Protein AF-A0AAV4JVH3-F1 (afdb_monomer)

Secondary structure (DSSP, 8-state):
------GGGSS-HHHHHHTGGGSTTEEEEE-TTS-EEEEE-SS----SSS--EEHHHHHHHSS-HHHHTT-

Organism: NCBI:txid1093978

Mean predicted aligned error: 3.34 Å

Solvent-accessible surface area (backbone atoms only — not comparable to full-atom values): 4563 Å² total; per-residue (Å²): 131,91,89,81,86,54,84,92,68,76,62,59,67,66,50,43,53,76,46,57,53,70,43,86,56,31,29,32,28,56,37,92,87,70,48,78,46,74,51,75,48,98,71,75,71,95,37,92,64,37,62,64,36,50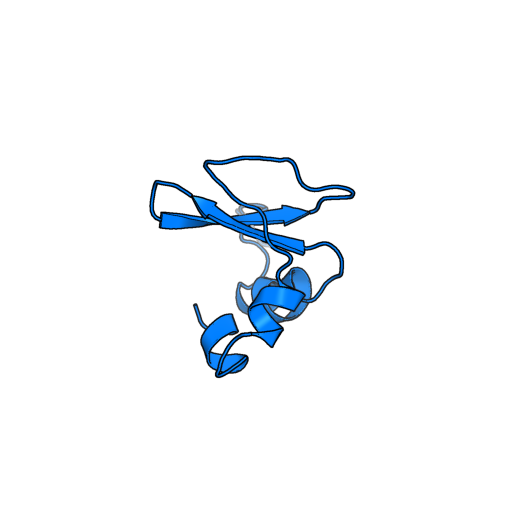,38,67,60,55,48,71,70,43,96,43,58,69,64,62,68,71,108

pLDDT: mean 93.95, std 4.87, range [60.97, 97.81]

Sequence (71 aa):
AALHLHEPAIASMDWLVKNLTYRPNIYMCTDKQGLILINTFQTPPSDPDCPWKLVSTERAKAQSIEEFDHT

Nearest PDB structures (foldseek):
  3lgg-assembly1_B  TM=9.155E-01  e=2.693E-05  Homo sapiens
  4mml-assembly1_A  TM=3.277E-01  e=2.009E+00  Pseudomonas aeruginosa PAO1
  7oh8-assembly1_B  TM=3.781E-01  e=3.172E+00  Neisseria meningitidis
  6gwk-assembly3_O  TM=3.898E-01  e=5.345E+00  Caulobacter vibrioides CB15
  6tfi-assembly2_B  TM=2.863E-01  e=2.144E+00  Homo sapiens

Foldseek 3Di:
DPPDDDVVPPDDLCCCLVPVLPDPQWWWFQFPVRDIDIDGDPDDDPDPRGRIDRSVVVCVVDPDNVVVSVD

Structure (mmCIF, N/CA/C/O backbone):
data_AF-A0AAV4JVH3-F1
#
_entry.id   AF-A0AAV4JVH3-F1
#
loop_
_atom_site.group_PDB
_atom_site.id
_atom_site.type_symbol
_atom_site.label_atom_id
_atom_site.label_alt_id
_atom_site.label_comp_id
_atom_site.label_asym_id
_atom_site.label_entity_id
_atom_site.label_seq_id
_atom_site.pdbx_PDB_ins_code
_atom_site.Cartn_x
_atom_site.Cartn_y
_atom_site.Cartn_z
_atom_site.occupancy
_atom_site.B_iso_or_equiv
_atom_site.auth_seq_id
_atom_site.auth_comp_id
_atom_site.auth_asym_id
_atom_site.auth_atom_id
_atom_site.pdbx_PDB_model_num
ATOM 1 N N . ALA A 1 1 ? 13.313 -3.024 -30.443 1.00 83.88 1 ALA A N 1
ATOM 2 C CA . ALA A 1 1 ? 14.022 -3.129 -29.150 1.00 83.88 1 ALA A CA 1
ATOM 3 C C . ALA A 1 1 ? 13.619 -1.949 -28.275 1.00 83.88 1 ALA A C 1
ATOM 5 O O . ALA A 1 1 ? 13.390 -0.880 -28.829 1.00 83.88 1 ALA A O 1
ATOM 6 N N . ALA A 1 2 ? 13.521 -2.128 -26.955 1.00 90.12 2 ALA A N 1
ATOM 7 C CA . ALA A 1 2 ? 13.438 -1.005 -26.024 1.00 90.12 2 ALA A CA 1
ATOM 8 C C . ALA A 1 2 ? 14.868 -0.533 -25.733 1.00 90.12 2 ALA A C 1
ATOM 10 O O . ALA A 1 2 ? 15.673 -1.312 -25.230 1.00 90.12 2 ALA A O 1
ATOM 11 N N . LEU A 1 3 ? 15.201 0.691 -26.146 1.00 95.75 3 LEU A N 1
ATOM 12 C CA . LEU A 1 3 ? 16.584 1.184 -26.143 1.00 95.75 3 LEU A CA 1
ATOM 13 C C . LEU A 1 3 ? 16.946 1.964 -24.871 1.00 95.75 3 LEU A C 1
ATOM 15 O O . LEU A 1 3 ? 18.121 2.137 -24.574 1.00 95.75 3 LEU A O 1
ATOM 19 N N . HIS A 1 4 ? 15.939 2.418 -24.124 1.00 95.19 4 HIS A N 1
ATOM 20 C CA . HIS A 1 4 ? 16.109 3.127 -22.861 1.00 95.19 4 HIS A CA 1
ATOM 21 C C . HIS A 1 4 ? 14.910 2.854 -21.955 1.00 95.19 4 HIS A C 1
ATOM 23 O O . HIS A 1 4 ? 13.775 3.145 -22.330 1.00 95.19 4 HIS A O 1
ATOM 29 N N . LEU A 1 5 ? 15.161 2.274 -20.784 1.00 94.94 5 LEU A N 1
ATOM 30 C CA . LEU A 1 5 ? 14.166 1.961 -19.762 1.00 94.94 5 LEU A CA 1
ATOM 31 C C . LEU A 1 5 ? 14.776 2.227 -18.387 1.00 94.94 5 LEU A C 1
ATOM 33 O O . LEU A 1 5 ? 15.984 2.095 -18.199 1.00 94.94 5 LEU A O 1
ATOM 37 N N . HIS A 1 6 ? 13.925 2.553 -17.423 1.00 94.56 6 HIS A N 1
ATOM 38 C CA . HIS A 1 6 ? 14.308 2.648 -16.022 1.00 94.56 6 HIS A CA 1
ATOM 39 C C . HIS A 1 6 ? 13.706 1.459 -15.280 1.00 94.56 6 HIS A C 1
ATOM 41 O O . HIS A 1 6 ? 12.490 1.286 -15.312 1.00 94.56 6 HIS A O 1
ATOM 47 N N . GLU A 1 7 ? 14.544 0.663 -14.610 1.00 87.88 7 GLU A N 1
ATOM 48 C CA . GLU A 1 7 ? 14.144 -0.571 -13.914 1.00 87.88 7 GLU A CA 1
ATOM 49 C C . GL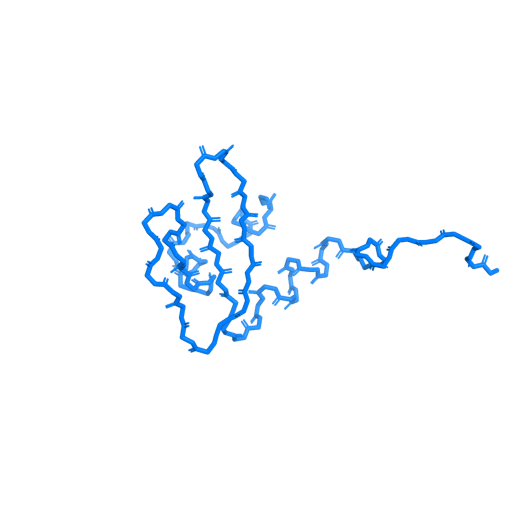U A 1 7 ? 12.862 -0.465 -13.063 1.00 87.88 7 GLU A C 1
ATOM 51 O O . GLU A 1 7 ? 12.008 -1.336 -13.217 1.00 87.88 7 GLU A O 1
ATOM 56 N N . PRO A 1 8 ? 12.632 0.573 -12.229 1.00 85.94 8 PRO A N 1
ATOM 57 C CA . PRO A 1 8 ? 11.418 0.629 -11.407 1.00 85.94 8 PRO A CA 1
ATOM 58 C C . PRO A 1 8 ? 10.134 0.927 -12.200 1.00 85.94 8 PRO A C 1
ATOM 60 O O . PRO A 1 8 ? 9.043 0.746 -11.672 1.00 85.94 8 PRO A O 1
ATOM 63 N N . ALA A 1 9 ? 10.243 1.380 -13.453 1.00 88.81 9 ALA A N 1
ATOM 64 C CA . ALA A 1 9 ? 9.122 1.857 -14.267 1.00 88.81 9 ALA A CA 1
ATOM 65 C C . ALA A 1 9 ? 8.793 0.935 -15.455 1.00 88.81 9 ALA A C 1
ATOM 67 O O . ALA A 1 9 ? 8.055 1.324 -16.360 1.00 88.81 9 ALA A O 1
ATOM 68 N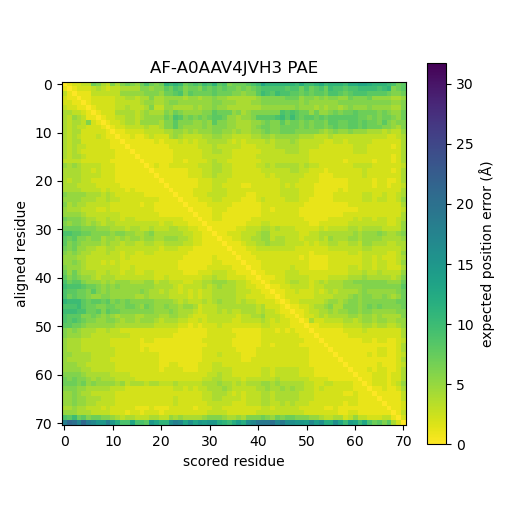 N . ILE A 1 10 ? 9.348 -0.280 -15.485 1.00 93.75 10 ILE A N 1
ATOM 69 C CA . ILE A 1 10 ? 9.077 -1.246 -16.563 1.00 93.75 10 ILE A CA 1
ATOM 70 C C . ILE A 1 10 ? 7.744 -1.987 -16.383 1.00 93.75 10 ILE A C 1
ATOM 72 O O . ILE A 1 10 ? 7.237 -2.568 -17.340 1.00 93.75 10 ILE A O 1
ATOM 76 N N . ALA A 1 11 ? 7.191 -1.991 -15.166 1.00 91.19 11 ALA A N 1
ATOM 77 C CA . ALA A 1 11 ? 5.916 -2.622 -14.832 1.00 91.19 11 ALA A CA 1
ATOM 78 C C . ALA A 1 11 ? 4.807 -1.571 -14.675 1.00 91.19 11 ALA A C 1
ATOM 80 O O . ALA A 1 11 ? 5.069 -0.427 -14.307 1.00 91.19 11 ALA A O 1
ATOM 81 N N . SER A 1 12 ? 3.556 -1.959 -14.938 1.00 93.19 12 SER A N 1
ATOM 82 C CA . SER A 1 12 ? 2.419 -1.056 -14.759 1.00 93.19 12 SER A CA 1
ATOM 83 C C . SER A 1 12 ? 2.105 -0.824 -13.280 1.00 93.19 12 SER A C 1
ATOM 85 O O . SER A 1 12 ? 2.223 -1.731 -12.450 1.00 93.19 12 SER A O 1
ATOM 87 N N . MET A 1 13 ? 1.623 0.379 -12.964 1.00 92.38 13 MET A N 1
ATOM 88 C CA . MET A 1 13 ? 1.140 0.702 -11.619 1.00 92.38 13 MET A CA 1
ATOM 89 C C . MET A 1 13 ? -0.044 -0.179 -11.213 1.00 92.38 13 MET A C 1
ATOM 91 O O . MET A 1 13 ? -0.072 -0.665 -10.089 1.00 92.38 13 MET A O 1
ATOM 95 N N . ASP A 1 14 ? -0.957 -0.485 -12.142 1.00 94.81 14 ASP A N 1
ATOM 96 C CA . ASP A 1 14 ? -2.060 -1.423 -11.894 1.00 94.81 14 ASP A CA 1
ATOM 97 C C . ASP A 1 14 ? -1.560 -2.787 -11.410 1.00 94.81 14 ASP A C 1
ATOM 99 O O . ASP A 1 14 ? -2.128 -3.360 -10.483 1.00 94.81 14 ASP A O 1
ATOM 103 N N . TRP A 1 15 ? -0.478 -3.306 -12.000 1.00 94.06 15 TRP A N 1
ATOM 104 C CA . TRP A 1 15 ? 0.104 -4.566 -11.549 1.00 94.06 15 TRP A CA 1
ATOM 105 C C . TRP A 1 15 ? 0.743 -4.425 -10.163 1.00 94.06 15 TRP A C 1
ATOM 107 O O . TRP A 1 15 ? 0.572 -5.303 -9.319 1.00 94.06 15 TRP A O 1
ATOM 117 N N . LEU A 1 16 ? 1.436 -3.319 -9.884 1.00 93.94 16 LEU A N 1
ATOM 118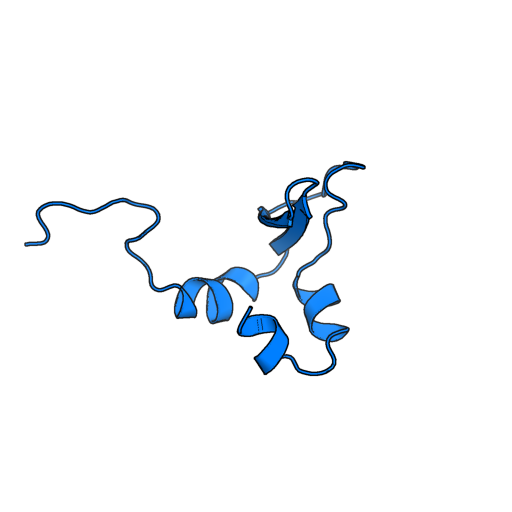 C CA . LEU A 1 16 ? 2.003 -3.077 -8.555 1.00 93.94 16 LEU A CA 1
ATOM 119 C C . LEU A 1 16 ? 0.909 -3.030 -7.484 1.00 93.94 16 LEU A C 1
ATOM 121 O O . LEU A 1 16 ? 0.995 -3.751 -6.489 1.00 93.94 16 LEU A O 1
ATOM 125 N N . VAL A 1 17 ? -0.157 -2.265 -7.707 1.00 95.00 17 VAL A N 1
ATOM 126 C CA . VAL A 1 17 ? -1.238 -2.136 -6.729 1.00 95.00 17 VAL A CA 1
ATOM 127 C C . VAL A 1 17 ? -2.028 -3.437 -6.617 1.00 95.00 17 VAL A C 1
ATOM 129 O O . VAL A 1 17 ? -2.072 -4.025 -5.539 1.00 95.00 17 VAL A O 1
ATOM 132 N N . LYS A 1 18 ? -2.569 -3.961 -7.721 1.00 94.75 18 LYS A N 1
ATOM 133 C CA . LYS A 1 18 ? -3.509 -5.098 -7.702 1.00 94.75 18 LYS A CA 1
ATOM 134 C C . LYS A 1 18 ? -2.844 -6.475 -7.630 1.00 94.75 18 LYS A C 1
ATOM 136 O O . LYS A 1 18 ? -3.536 -7.474 -7.461 1.00 94.75 18 LYS A O 1
ATOM 141 N N . ASN A 1 19 ? -1.516 -6.565 -7.756 1.00 95.44 19 ASN A N 1
ATOM 142 C CA . ASN A 1 19 ? -0.775 -7.819 -7.577 1.00 95.44 19 ASN A CA 1
ATOM 143 C C . ASN A 1 19 ? 0.258 -7.733 -6.454 1.00 95.44 19 ASN A C 1
ATOM 145 O O . ASN A 1 19 ? 0.212 -8.534 -5.521 1.00 95.44 19 ASN A O 1
ATOM 149 N N . LEU A 1 20 ? 1.204 -6.791 -6.531 1.00 94.81 20 LEU A N 1
ATOM 150 C CA . LEU A 1 20 ? 2.330 -6.762 -5.595 1.00 94.81 20 LEU A CA 1
ATOM 151 C C . LE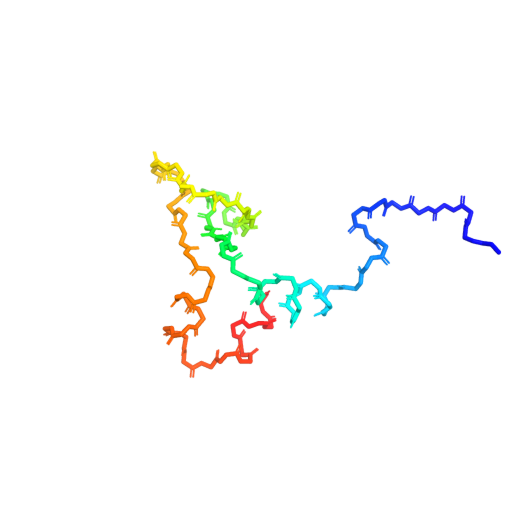U A 1 20 ? 1.863 -6.447 -4.171 1.00 94.81 20 LEU A C 1
ATOM 153 O O . LEU A 1 20 ? 2.239 -7.176 -3.255 1.00 94.81 20 LEU A O 1
ATOM 157 N N . THR A 1 21 ? 0.991 -5.452 -3.977 1.00 96.62 21 THR A N 1
ATOM 158 C CA . THR A 1 21 ? 0.500 -5.094 -2.627 1.00 96.62 21 THR A CA 1
ATOM 159 C C . THR A 1 21 ? -0.517 -6.081 -2.031 1.00 96.62 21 THR A C 1
ATOM 161 O O . THR A 1 21 ? -0.925 -5.942 -0.876 1.00 96.62 21 THR A O 1
ATOM 164 N N . TYR A 1 22 ? -0.919 -7.099 -2.796 1.00 97.12 22 TYR A N 1
ATOM 165 C CA . TYR A 1 22 ? -1.762 -8.205 -2.330 1.00 97.12 22 TYR A CA 1
ATOM 166 C C . TYR A 1 22 ? -0.953 -9.385 -1.772 1.00 97.12 22 TYR A C 1
ATOM 168 O O . TYR A 1 22 ? -1.527 -10.344 -1.254 1.00 97.12 22 TYR A O 1
ATOM 176 N N . ARG A 1 23 ? 0.380 -9.340 -1.867 1.00 97.31 23 ARG A N 1
ATOM 177 C CA . ARG A 1 23 ? 1.259 -10.387 -1.333 1.00 97.31 23 ARG A CA 1
ATOM 178 C C . ARG A 1 23 ? 1.329 -10.332 0.201 1.00 97.31 23 ARG A C 1
ATOM 180 O O . ARG A 1 23 ? 1.075 -9.285 0.799 1.00 97.31 23 ARG A O 1
ATOM 187 N N . PRO A 1 24 ? 1.676 -11.449 0.866 1.00 96.75 24 PRO A N 1
ATOM 188 C CA . PRO A 1 24 ? 1.900 -11.445 2.307 1.00 96.75 24 PRO A CA 1
ATOM 189 C C . PRO A 1 24 ? 3.083 -10.544 2.683 1.00 96.75 24 PRO A C 1
ATOM 191 O O . PRO A 1 24 ? 4.021 -10.378 1.905 1.00 96.75 24 PRO A O 1
ATOM 194 N N . ASN A 1 25 ? 3.057 -10.021 3.911 1.00 96.50 25 ASN A N 1
ATOM 195 C CA . ASN A 1 25 ? 4.137 -9.226 4.508 1.00 96.50 25 ASN A CA 1
ATOM 196 C C . ASN A 1 25 ? 4.490 -7.933 3.752 1.00 96.50 25 ASN A C 1
ATOM 198 O O . ASN A 1 25 ? 5.618 -7.449 3.857 1.00 96.50 25 ASN A O 1
ATOM 202 N N . ILE A 1 26 ? 3.533 -7.362 3.014 1.00 97.62 26 ILE A N 1
ATOM 203 C CA . ILE A 1 26 ? 3.646 -6.000 2.487 1.00 97.62 26 ILE A CA 1
ATOM 204 C C . ILE A 1 26 ? 3.124 -5.025 3.539 1.00 97.62 26 ILE A C 1
ATOM 206 O O . ILE A 1 26 ? 1.983 -5.136 3.997 1.00 97.62 26 ILE A O 1
ATOM 210 N N . TYR A 1 27 ? 3.959 -4.061 3.902 1.00 97.81 27 TYR A N 1
ATOM 211 C CA . TYR A 1 27 ? 3.653 -3.013 4.861 1.00 97.81 27 TYR A CA 1
ATOM 212 C C . TYR A 1 27 ? 3.641 -1.655 4.176 1.00 97.81 27 TYR A C 1
ATOM 214 O O . TYR A 1 27 ? 4.380 -1.427 3.218 1.00 97.81 27 TYR A O 1
ATOM 222 N N . MET A 1 28 ? 2.826 -0.753 4.708 1.00 96.81 28 MET A N 1
ATOM 223 C CA . MET A 1 28 ? 2.780 0.642 4.309 1.00 96.81 28 MET A CA 1
ATOM 224 C C . MET A 1 28 ? 2.816 1.577 5.513 1.00 96.81 28 MET A C 1
ATOM 226 O O . MET A 1 28 ? 2.404 1.211 6.617 1.00 96.81 28 MET A O 1
ATOM 230 N N . CYS A 1 29 ? 3.260 2.802 5.284 1.00 96.38 29 CYS A N 1
ATOM 231 C CA . CYS A 1 29 ? 3.034 3.930 6.176 1.00 96.38 29 CYS A CA 1
ATOM 232 C C . CYS A 1 29 ? 2.878 5.203 5.338 1.00 96.38 29 CYS A C 1
ATOM 234 O O . CYS A 1 29 ? 3.192 5.214 4.147 1.00 96.38 29 CYS A O 1
ATOM 236 N N . THR A 1 30 ? 2.436 6.276 5.981 1.00 95.06 30 THR A N 1
ATOM 237 C CA . THR A 1 30 ? 2.575 7.628 5.445 1.00 95.06 30 THR A CA 1
ATOM 238 C C . THR A 1 30 ? 3.637 8.328 6.275 1.00 95.06 30 THR A C 1
ATOM 240 O O . THR A 1 30 ? 3.503 8.374 7.499 1.00 95.06 30 THR A O 1
ATOM 243 N N . ASP A 1 31 ? 4.695 8.811 5.631 1.00 93.25 31 ASP A N 1
ATOM 244 C CA . ASP A 1 31 ? 5.766 9.522 6.325 1.00 93.25 31 ASP A CA 1
ATOM 245 C C . ASP A 1 31 ? 5.353 10.955 6.712 1.00 93.25 31 ASP A C 1
ATOM 247 O O . ASP A 1 31 ? 4.251 11.432 6.420 1.00 93.25 31 ASP A O 1
ATOM 251 N N . LYS A 1 32 ? 6.264 11.676 7.371 1.00 92.00 32 LYS A N 1
ATOM 252 C CA . LYS A 1 32 ? 6.049 13.071 7.791 1.00 92.00 32 LYS A CA 1
ATOM 253 C C . LYS A 1 32 ? 5.820 14.038 6.627 1.00 92.00 32 LYS A C 1
ATOM 255 O O . LYS A 1 32 ? 5.318 15.138 6.852 1.00 92.00 32 LYS A O 1
ATOM 260 N N . GLN A 1 33 ? 6.216 13.666 5.415 1.00 93.19 33 GLN A N 1
ATOM 261 C CA . GLN A 1 33 ? 6.062 14.454 4.198 1.00 93.19 33 GLN A CA 1
ATOM 262 C C . GLN A 1 33 ? 4.761 14.115 3.454 1.00 93.19 33 GLN A C 1
ATOM 264 O O . GLN A 1 33 ? 4.448 14.764 2.457 1.00 93.19 33 GLN A O 1
ATOM 269 N N . GLY A 1 34 ? 3.983 13.146 3.945 1.00 91.75 34 GLY A N 1
ATOM 270 C CA . GLY A 1 34 ? 2.743 12.705 3.316 1.00 91.75 34 GLY A CA 1
ATOM 271 C C . GLY A 1 34 ? 2.953 11.673 2.207 1.00 91.75 34 GLY A C 1
ATOM 272 O O . GLY A 1 34 ? 2.007 11.378 1.479 1.00 91.75 34 GLY A O 1
ATOM 273 N N . LEU A 1 35 ? 4.161 11.122 2.056 1.00 93.62 35 LEU A N 1
ATOM 274 C CA . LEU A 1 35 ? 4.443 10.101 1.054 1.00 93.62 35 LEU A CA 1
ATOM 275 C C . LEU A 1 35 ? 4.043 8.724 1.572 1.00 93.62 35 LEU A C 1
ATOM 277 O O . LEU A 1 35 ? 4.312 8.367 2.720 1.00 93.62 35 LEU A O 1
ATOM 281 N N . ILE A 1 36 ? 3.424 7.930 0.700 1.00 93.75 36 ILE A N 1
ATOM 282 C CA . ILE A 1 36 ? 3.139 6.526 0.981 1.00 93.75 36 ILE A CA 1
ATOM 283 C C . ILE A 1 36 ? 4.420 5.731 0.749 1.00 93.75 36 ILE A C 1
ATOM 285 O O . ILE A 1 36 ? 4.907 5.622 -0.377 1.00 93.7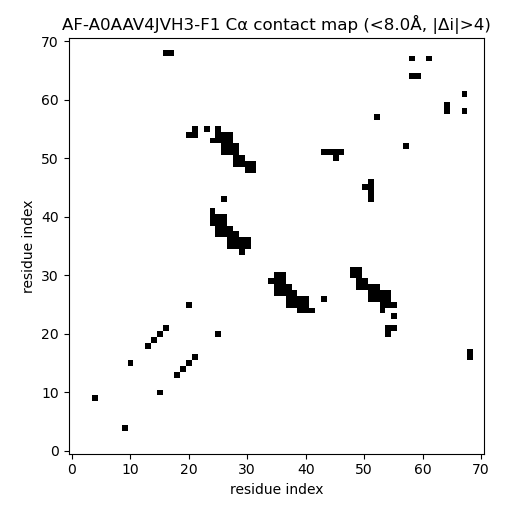5 36 ILE A O 1
ATOM 289 N N . LEU A 1 37 ? 4.950 5.155 1.820 1.00 95.25 37 LEU A N 1
ATOM 290 C CA . LEU A 1 37 ? 6.071 4.231 1.752 1.00 95.25 37 LEU A CA 1
ATOM 291 C C . LEU A 1 37 ? 5.534 2.807 1.780 1.00 95.25 37 LEU A C 1
ATOM 293 O O . LEU A 1 37 ? 4.637 2.496 2.560 1.00 95.25 37 LEU A O 1
ATOM 297 N N . ILE A 1 38 ? 6.102 1.939 0.945 1.00 95.75 38 ILE A N 1
ATOM 298 C CA . ILE A 1 38 ? 5.769 0.515 0.879 1.00 95.75 38 ILE A CA 1
ATOM 299 C C . ILE A 1 38 ? 7.057 -0.276 1.045 1.00 95.75 38 ILE A C 1
ATOM 301 O O . ILE A 1 38 ? 8.060 0.017 0.395 1.00 95.75 38 ILE A O 1
ATOM 305 N N . ASN A 1 39 ? 7.038 -1.286 1.908 1.00 96.06 39 ASN A N 1
ATOM 306 C CA . ASN A 1 39 ? 8.185 -2.163 2.097 1.00 96.06 39 ASN A CA 1
ATOM 307 C C . ASN A 1 39 ? 7.746 -3.557 2.561 1.00 96.06 39 ASN A C 1
ATOM 309 O O . ASN A 1 39 ? 6.598 -3.777 2.949 1.00 96.06 39 ASN A O 1
ATOM 313 N N . THR A 1 40 ? 8.669 -4.510 2.518 1.00 96.44 40 THR A N 1
ATOM 314 C CA . THR A 1 40 ? 8.465 -5.873 3.000 1.00 96.44 40 THR A CA 1
ATOM 315 C C . THR A 1 40 ? 9.288 -6.108 4.251 1.00 96.44 40 THR A C 1
ATOM 317 O O . THR A 1 40 ? 10.481 -5.806 4.265 1.00 96.44 40 THR A O 1
ATOM 320 N N . PHE A 1 41 ? 8.688 -6.709 5.273 1.00 94.75 41 PHE A N 1
ATOM 321 C CA . PHE A 1 41 ? 9.392 -7.037 6.509 1.00 94.75 41 PHE A CA 1
ATOM 322 C C . PHE A 1 41 ? 9.069 -8.456 6.957 1.00 94.75 41 PHE A C 1
ATOM 324 O O . PHE A 1 41 ? 7.939 -8.913 6.822 1.00 94.75 41 PHE A O 1
ATOM 331 N N . GLN A 1 42 ? 10.053 -9.137 7.547 1.00 91.06 42 GLN A N 1
ATOM 332 C CA . GLN A 1 42 ? 9.763 -10.295 8.398 1.00 91.06 42 GLN A CA 1
ATOM 333 C C . GLN A 1 42 ? 9.207 -9.828 9.749 1.00 91.06 42 GLN A C 1
ATOM 335 O O . GLN A 1 42 ? 8.195 -10.341 10.213 1.00 91.06 42 GLN A O 1
ATOM 340 N N . THR A 1 43 ? 9.833 -8.794 10.321 1.00 92.06 43 THR A N 1
ATOM 341 C CA . THR A 1 43 ? 9.371 -8.080 11.514 1.00 92.06 43 THR A CA 1
ATOM 342 C C . THR A 1 43 ? 9.518 -6.581 11.249 1.00 92.06 43 THR A C 1
ATOM 344 O O . THR A 1 43 ? 10.641 -6.142 10.985 1.00 92.06 43 THR A O 1
ATOM 347 N N . PRO A 1 44 ? 8.431 -5.790 11.260 1.00 93.19 44 PRO A N 1
ATOM 348 C CA . PRO A 1 44 ? 8.513 -4.360 10.985 1.00 93.19 44 PRO A CA 1
ATOM 349 C C . PRO A 1 44 ? 9.250 -3.621 12.116 1.00 93.19 44 PRO A C 1
ATOM 351 O O . PRO A 1 44 ? 9.083 -3.977 13.288 1.00 93.19 44 PRO A O 1
ATOM 354 N N . PRO A 1 45 ? 10.061 -2.596 11.799 1.00 93.75 45 PRO A N 1
ATOM 355 C CA . PRO A 1 45 ? 10.732 -1.798 12.814 1.00 93.75 45 PRO A CA 1
ATOM 356 C C . PRO A 1 45 ? 9.726 -0.938 13.586 1.00 93.75 45 PRO A C 1
ATOM 358 O O . PRO A 1 45 ? 8.710 -0.497 13.046 1.00 93.75 45 PRO A O 1
ATOM 361 N N . SER A 1 46 ? 10.043 -0.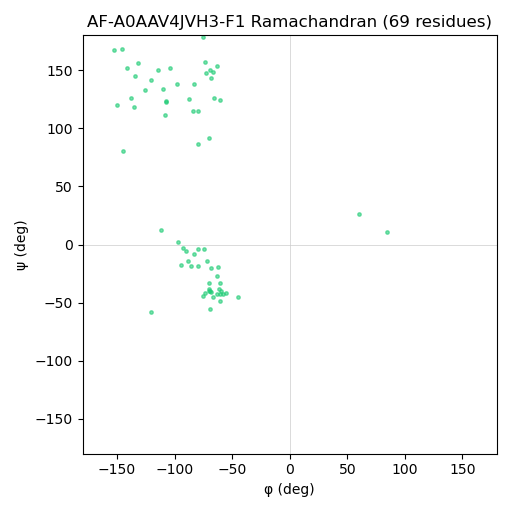656 14.850 1.00 93.31 46 SER A N 1
ATOM 362 C CA . SER A 1 46 ? 9.323 0.348 15.634 1.00 93.31 46 SER A CA 1
ATOM 363 C C . SER A 1 46 ? 9.828 1.738 15.254 1.00 93.31 46 SER A C 1
ATOM 365 O O . SER A 1 46 ? 10.738 2.263 15.893 1.00 93.31 46 SER A O 1
ATOM 367 N N . ASP A 1 47 ? 9.245 2.309 14.205 1.00 91.44 47 ASP A N 1
ATOM 368 C CA . ASP A 1 47 ? 9.552 3.651 13.715 1.00 91.44 47 ASP A CA 1
ATOM 369 C C . ASP A 1 47 ? 8.388 4.615 14.032 1.00 91.44 47 ASP A C 1
ATOM 371 O O . ASP A 1 47 ? 7.298 4.461 13.474 1.00 91.44 47 ASP A O 1
ATOM 375 N N . PRO A 1 48 ? 8.577 5.596 14.938 1.00 89.31 48 PRO A N 1
ATOM 376 C CA . PRO A 1 48 ? 7.552 6.591 15.252 1.00 89.31 48 PRO A CA 1
ATOM 377 C C . PRO A 1 48 ? 7.173 7.488 14.069 1.00 89.31 48 PRO A C 1
ATOM 379 O O . PRO A 1 48 ? 6.053 7.994 14.026 1.00 89.31 48 PRO A O 1
ATOM 382 N N . ASP A 1 49 ? 8.092 7.692 13.125 1.00 91.25 49 ASP A N 1
ATOM 383 C CA . ASP A 1 49 ? 7.905 8.587 11.982 1.00 91.25 49 ASP A CA 1
ATOM 384 C C . ASP A 1 49 ? 7.201 7.887 10.817 1.00 91.25 49 ASP A C 1
ATOM 386 O O . ASP A 1 49 ? 6.637 8.540 9.940 1.00 91.25 49 ASP A O 1
ATOM 390 N N . CYS A 1 50 ? 7.214 6.556 10.831 1.00 93.31 50 CYS A N 1
ATOM 391 C CA . CYS A 1 50 ? 6.594 5.696 9.842 1.00 93.31 50 CYS A CA 1
ATOM 392 C C . CYS A 1 50 ? 6.047 4.448 10.554 1.00 93.31 50 CYS A C 1
ATOM 394 O O . CYS A 1 50 ? 6.683 3.390 10.556 1.00 93.31 50 CYS A O 1
ATOM 396 N N . PRO A 1 51 ? 4.864 4.550 11.191 1.00 94.31 51 PRO A N 1
ATOM 397 C CA . PRO A 1 51 ? 4.261 3.424 11.886 1.00 94.31 51 PRO A CA 1
ATOM 398 C C . PRO A 1 51 ? 3.801 2.395 10.852 1.00 94.31 51 PRO A C 1
ATOM 400 O O . PRO A 1 51 ? 2.697 2.492 10.320 1.00 94.31 51 PRO A O 1
ATOM 403 N N . TRP A 1 52 ? 4.667 1.432 10.535 1.00 96.81 52 TRP A N 1
ATOM 404 C CA . TRP A 1 52 ? 4.428 0.417 9.513 1.00 96.81 52 TRP A CA 1
ATOM 405 C C . TRP A 1 52 ? 3.199 -0.434 9.835 1.00 96.81 52 TRP A C 1
ATOM 407 O O . TRP A 1 52 ? 3.117 -1.081 10.881 1.00 96.81 52 TRP A O 1
ATOM 417 N N . LYS A 1 53 ? 2.253 -0.484 8.897 1.00 96.69 53 LYS A N 1
ATOM 418 C CA . LYS A 1 53 ? 1.016 -1.265 8.995 1.00 96.69 53 LYS A CA 1
ATOM 419 C C . LYS A 1 53 ? 0.936 -2.260 7.857 1.00 96.69 53 LYS A C 1
ATOM 421 O O . LYS A 1 53 ? 1.296 -1.948 6.729 1.00 96.69 53 LYS A O 1
ATOM 426 N N . LEU A 1 54 ? 0.441 -3.457 8.144 1.00 97.38 54 LEU A N 1
ATOM 427 C CA . LEU A 1 54 ? 0.244 -4.473 7.118 1.00 97.38 54 LEU A CA 1
ATOM 428 C C . LEU A 1 54 ? -0.835 -3.999 6.131 1.00 97.38 54 LEU A C 1
ATOM 430 O O . LEU A 1 54 ? -1.950 -3.682 6.552 1.00 97.38 54 LEU A O 1
ATOM 434 N N . VAL A 1 55 ? -0.527 -3.983 4.833 1.00 97.56 55 VAL A N 1
ATOM 435 C CA . VAL A 1 55 ? -1.443 -3.468 3.799 1.00 97.56 55 VAL A CA 1
ATOM 436 C C . VAL A 1 55 ? -2.760 -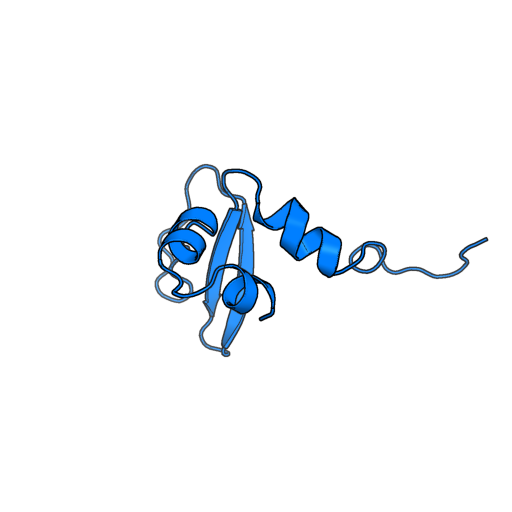4.239 3.796 1.00 97.56 55 VAL A C 1
ATOM 438 O O . VAL A 1 55 ? -3.823 -3.634 3.717 1.00 97.56 55 VAL A O 1
ATOM 441 N N . SER A 1 56 ? -2.724 -5.565 3.965 1.00 97.62 56 SER A N 1
ATOM 442 C CA . SER A 1 56 ? -3.945 -6.378 4.034 1.00 97.62 56 SER A CA 1
ATOM 443 C C . SER A 1 56 ? -4.856 -5.985 5.201 1.00 97.62 56 SER A C 1
ATOM 445 O O . SER A 1 56 ? -6.075 -6.058 5.077 1.00 97.62 56 SER A O 1
ATOM 447 N N . THR A 1 57 ? -4.279 -5.548 6.323 1.00 97.75 57 THR A N 1
ATOM 448 C CA . THR A 1 57 ? -5.036 -5.098 7.495 1.00 97.75 57 THR A CA 1
ATOM 449 C C . THR A 1 57 ? -5.669 -3.733 7.257 1.00 97.75 57 THR A C 1
ATOM 451 O O . THR A 1 57 ? -6.821 -3.537 7.631 1.00 97.75 57 THR A O 1
ATOM 454 N N . GLU A 1 58 ? -4.953 -2.794 6.637 1.00 97.00 58 GLU A N 1
ATOM 455 C CA . GLU A 1 58 ? -5.520 -1.476 6.322 1.00 97.00 58 GLU A CA 1
ATOM 456 C C . GLU A 1 58 ? -6.583 -1.575 5.220 1.00 97.00 58 GLU A C 1
ATOM 458 O O . GLU A 1 58 ? -7.662 -1.008 5.373 1.00 97.00 58 GLU A O 1
ATOM 463 N N . ARG A 1 59 ? -6.353 -2.401 4.192 1.00 97.25 59 ARG A N 1
ATOM 464 C CA . ARG A 1 59 ? -7.345 -2.704 3.151 1.00 97.25 59 ARG A CA 1
ATOM 465 C C . ARG A 1 59 ? -8.633 -3.289 3.734 1.00 97.25 59 ARG A C 1
ATOM 467 O O . ARG A 1 59 ? -9.715 -2.872 3.351 1.00 97.25 59 ARG A O 1
ATOM 474 N N . ALA A 1 60 ? -8.538 -4.210 4.697 1.00 97.56 60 ALA A N 1
ATOM 475 C CA . ALA A 1 60 ? -9.711 -4.795 5.357 1.00 97.56 60 ALA A CA 1
ATOM 476 C C . ALA A 1 60 ? -10.491 -3.802 6.242 1.00 97.56 60 ALA A C 1
ATOM 478 O O . ALA A 1 60 ? -11.653 -4.049 6.558 1.00 97.56 60 ALA A O 1
ATOM 479 N N . LYS A 1 61 ? -9.859 -2.700 6.665 1.00 97.44 61 LYS A N 1
ATOM 480 C CA . LYS A 1 61 ? -10.509 -1.614 7.418 1.00 97.44 61 LYS A CA 1
ATOM 481 C C . LYS A 1 61 ? -11.120 -0.546 6.509 1.00 97.44 61 LYS A C 1
ATOM 483 O O . LYS A 1 61 ? -11.863 0.299 7.008 1.00 97.44 61 LYS A O 1
ATOM 488 N N . ALA A 1 62 ? -10.779 -0.538 5.222 1.00 96.38 62 ALA A N 1
ATOM 489 C CA . ALA A 1 62 ? -11.301 0.433 4.275 1.00 96.38 62 ALA A CA 1
ATOM 490 C C . ALA A 1 62 ? -12.810 0.234 4.062 1.00 96.38 62 ALA A C 1
ATOM 492 O O . ALA A 1 62 ? -13.322 -0.883 4.122 1.00 96.38 62 ALA A O 1
ATOM 493 N N . GLN A 1 63 ? -13.523 1.329 3.793 1.00 96.62 63 GLN A N 1
ATOM 494 C CA . GLN A 1 63 ? -14.949 1.274 3.445 1.00 96.62 63 GLN A CA 1
ATOM 495 C C . GLN A 1 63 ? -15.174 0.657 2.060 1.00 96.62 63 GLN A C 1
ATOM 497 O O . GLN A 1 63 ? -16.173 -0.024 1.843 1.00 96.62 63 GLN A O 1
ATOM 502 N N . SER A 1 64 ? -14.232 0.892 1.147 1.00 97.62 64 SER A N 1
ATOM 503 C CA . SER A 1 64 ? -14.205 0.364 -0.210 1.00 97.62 64 SER A CA 1
ATOM 504 C C . SER A 1 64 ? -12.777 -0.063 -0.533 1.00 97.62 64 SER A C 1
ATOM 506 O O . SER A 1 64 ? -11.834 0.716 -0.366 1.00 97.62 64 SER A O 1
ATOM 508 N N . ILE A 1 65 ? -12.612 -1.314 -0.963 1.00 96.62 65 ILE A N 1
ATOM 509 C CA . ILE A 1 65 ? -11.303 -1.846 -1.363 1.00 96.62 65 ILE A CA 1
ATOM 510 C C . ILE A 1 65 ? -10.872 -1.189 -2.673 1.00 96.62 65 ILE A C 1
ATOM 512 O O . ILE A 1 65 ? -9.703 -0.854 -2.847 1.00 96.62 65 ILE A O 1
ATOM 516 N N . GLU A 1 66 ? -11.826 -0.964 -3.572 1.00 95.50 66 GLU A N 1
ATOM 517 C CA . GLU A 1 66 ? -11.607 -0.342 -4.867 1.00 95.50 66 GLU A CA 1
ATOM 518 C C . GLU A 1 66 ? -11.121 1.099 -4.720 1.00 95.50 66 GLU A C 1
ATOM 520 O O . GLU A 1 66 ? -10.196 1.494 -5.419 1.00 95.50 66 GLU A O 1
ATOM 525 N N . GLU A 1 67 ? -11.704 1.873 -3.799 1.00 95.62 67 GLU A N 1
ATOM 526 C CA . GLU A 1 67 ? -11.246 3.242 -3.537 1.00 95.62 67 GLU A CA 1
ATOM 527 C C . GLU A 1 67 ? -9.867 3.255 -2.879 1.00 95.62 67 GLU A C 1
ATOM 529 O O . GLU A 1 67 ? -9.024 4.059 -3.263 1.00 95.62 67 GLU A O 1
ATOM 534 N N . PHE A 1 68 ? -9.606 2.333 -1.947 1.00 95.31 68 PHE A N 1
ATOM 535 C CA . PHE A 1 68 ? -8.295 2.198 -1.310 1.00 95.31 68 PHE A CA 1
ATOM 536 C C . PHE A 1 68 ? -7.183 1.878 -2.323 1.00 95.31 68 PHE A C 1
ATOM 538 O O . PHE A 1 68 ? -6.105 2.468 -2.271 1.00 95.31 68 PHE A O 1
ATOM 545 N N . ASP A 1 69 ? -7.444 0.982 -3.275 1.00 95.44 69 ASP A N 1
ATOM 546 C CA . ASP A 1 69 ? -6.485 0.607 -4.321 1.00 95.44 69 ASP A CA 1
ATOM 547 C C . ASP A 1 69 ? -6.415 1.628 -5.483 1.00 95.44 69 ASP A C 1
ATOM 549 O O . ASP A 1 69 ? -5.612 1.462 -6.400 1.00 95.44 69 ASP A O 1
ATOM 553 N N . HIS A 1 70 ? -7.250 2.669 -5.490 1.00 90.00 70 HIS A N 1
ATOM 554 C CA . HIS A 1 70 ? -7.224 3.722 -6.5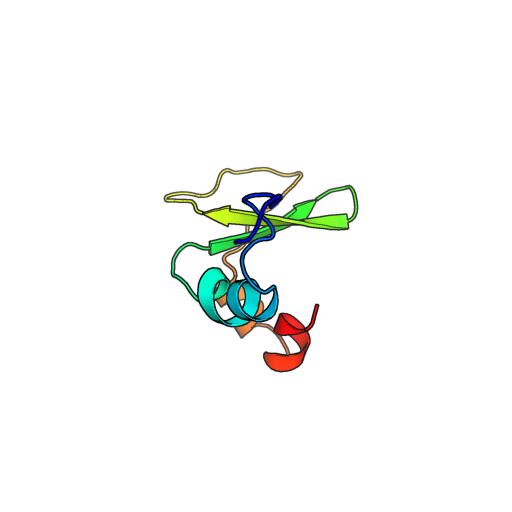14 1.00 90.00 70 HIS A CA 1
ATOM 555 C C . HIS A 1 70 ? -6.435 4.970 -6.076 1.00 90.00 70 HIS A C 1
ATOM 557 O O . HIS A 1 70 ? -6.379 5.950 -6.823 1.00 90.00 70 HIS A O 1
ATOM 563 N N . THR A 1 71 ? -5.843 4.927 -4.877 1.00 60.97 71 THR A N 1
ATOM 564 C CA . THR A 1 71 ? -5.042 6.010 -4.282 1.00 60.97 71 THR A CA 1
ATOM 565 C C . THR A 1 71 ? -3.568 5.962 -4.661 1.00 60.97 71 THR A C 1
ATOM 567 O O . THR A 1 71 ? -2.998 4.849 -4.734 1.00 60.97 71 THR A O 1
#

Radius of gyration: 14.1 Å; Cα contacts (8 Å, |Δi|>4): 69; chains: 1; bounding box: 32×26×45 Å